Protein AF-A0A1R3L6C6-F1 (afdb_monomer_lite)

Sequence (164 aa):
MSMGQLSNFDRIDIERMMHDIKKLKKRLTVESIRITKKENVLDERDPRYDAMLSKMVGKITTKPGGKLEMGEAYVVEKYNRPLPKLRSSKAEISGDDQKSGPPGTLTAVQLQQIILLHQGKSEQHQGPMTIPDIAKEFRIDAAHVESIVRFVSMPPENNTKNNK

Radius of gyration: 35.69 Å; chains: 1; bounding box: 65×87×82 Å

Secondary structure (DSSP, 8-state):
-------HHHHHHHHHHHHHHHHHHHHHHHHHHHHHHHTT------HHHHHHHHHHTT-----TT----S------SS--PPPPPP--------SGGGSPPSTT---HHHHHHHHHHHTT--SSSSSPPPHHHHHHHHT--HHHHHHHHHHHSS----------

Foldseek 3Di:
DDDDDDDPVVVVVVVVVVVVVVVVVVVVVVVVVVVVVVVPPDDDDDPVVVVVVVVVVPDPPDDPPDPPDDDPPPPDVDDPDPPDDDPPPPPPVVPCQPVDDDPPDDGPVLLVQLQCQQVLNDPVGHDHDDLVVSCVVVVHDSVVSVVSNVPVPDDPPPPPPPDD

Organism: Asparagus officinalis (NCBI:txid4686)

pLDDT: mean 72.11, std 14.49, range [42.12, 93.56]

Structure (mmCIF, N/CA/C/O backbone):
data_AF-A0A1R3L6C6-F1
#
_entry.id   AF-A0A1R3L6C6-F1
#
loop_
_atom_site.group_PDB
_atom_site.id
_atom_site.type_symbol
_atom_site.label_atom_id
_atom_site.label_alt_id
_atom_site.label_comp_id
_atom_site.label_asym_id
_atom_site.label_entity_id
_atom_site.label_seq_id
_atom_site.pdbx_PDB_ins_code
_atom_site.Cartn_x
_atom_site.Cartn_y
_atom_site.Cartn_z
_atom_site.occupancy
_atom_site.B_iso_or_equiv
_atom_site.auth_seq_id
_atom_site.auth_comp_id
_atom_site.auth_asym_id
_atom_site.auth_atom_id
_atom_site.pdbx_PDB_model_num
ATOM 1 N N . MET A 1 1 ? 22.222 49.285 14.474 1.00 48.22 1 MET A N 1
ATOM 2 C CA . MET A 1 1 ? 22.683 48.840 13.141 1.00 48.22 1 MET A CA 1
ATOM 3 C C . MET A 1 1 ? 24.006 49.525 12.835 1.00 48.22 1 MET A C 1
ATOM 5 O O . MET A 1 1 ? 23.999 50.735 12.692 1.00 48.22 1 MET A O 1
ATOM 9 N N . SER A 1 2 ? 25.118 48.794 12.792 1.00 42.53 2 SER A N 1
ATOM 10 C CA . SER A 1 2 ? 26.106 48.851 11.700 1.00 42.53 2 SER A CA 1
ATOM 11 C C . SER A 1 2 ? 27.321 47.999 12.070 1.00 42.53 2 SER A C 1
ATOM 13 O O . SER A 1 2 ? 27.807 48.037 13.196 1.00 42.53 2 SER A O 1
ATOM 15 N N . MET A 1 3 ? 27.719 47.195 11.093 1.00 48.03 3 MET A N 1
ATOM 16 C CA . MET A 1 3 ? 28.748 46.163 11.069 1.00 48.03 3 MET A CA 1
ATOM 17 C C . MET A 1 3 ? 30.067 46.554 11.748 1.00 48.03 3 MET A C 1
ATOM 19 O O . MET A 1 3 ? 30.710 47.530 11.361 1.00 48.03 3 MET A O 1
ATOM 23 N N . GLY A 1 4 ? 30.515 45.711 12.682 1.00 54.00 4 GLY A N 1
ATOM 24 C CA . GLY A 1 4 ? 31.902 45.690 13.134 1.00 54.00 4 GLY A CA 1
ATOM 25 C C . GLY A 1 4 ? 32.816 45.302 11.974 1.00 54.00 4 GLY A C 1
ATOM 26 O O . GLY A 1 4 ? 32.660 44.240 11.368 1.00 54.00 4 GLY A O 1
ATOM 27 N N . GLN A 1 5 ? 33.747 46.188 11.633 1.00 60.66 5 GLN A N 1
ATOM 28 C CA . GLN A 1 5 ? 34.804 45.894 10.678 1.00 60.66 5 GLN A CA 1
ATOM 29 C C . GLN A 1 5 ? 35.744 44.865 11.312 1.00 60.66 5 GLN A C 1
ATOM 31 O O . GLN A 1 5 ? 36.465 45.179 12.255 1.00 60.66 5 GLN A O 1
ATOM 36 N N . LEU A 1 6 ? 35.703 43.625 10.819 1.00 61.28 6 LEU A N 1
ATOM 37 C CA . LEU A 1 6 ? 36.717 42.626 11.147 1.00 61.28 6 LEU A CA 1
ATOM 38 C C . LEU A 1 6 ? 38.088 43.164 10.737 1.00 61.28 6 LEU A C 1
ATOM 40 O O . LEU A 1 6 ? 38.234 43.728 9.646 1.00 61.28 6 LEU A O 1
ATOM 44 N N . SER A 1 7 ? 39.061 43.007 11.630 1.00 64.38 7 SER A N 1
ATOM 45 C CA . SER A 1 7 ? 40.410 43.514 11.437 1.00 64.38 7 SER A CA 1
ATOM 46 C C . SER A 1 7 ? 41.033 42.889 10.181 1.00 64.38 7 SER A C 1
ATOM 48 O O . SER A 1 7 ? 40.760 41.740 9.830 1.00 64.38 7 SER A O 1
ATOM 50 N N . ASN A 1 8 ? 41.872 43.644 9.466 1.00 62.50 8 ASN A N 1
ATOM 51 C CA . ASN A 1 8 ? 42.522 43.151 8.244 1.00 62.50 8 ASN A CA 1
ATOM 52 C C . ASN A 1 8 ? 43.407 41.914 8.491 1.00 62.50 8 ASN A C 1
ATOM 54 O O . ASN A 1 8 ? 43.678 41.170 7.552 1.00 62.50 8 ASN A O 1
ATOM 58 N N . PHE A 1 9 ? 43.826 41.685 9.738 1.00 59.25 9 PHE A N 1
ATOM 59 C CA . PHE A 1 9 ? 44.619 40.525 10.135 1.00 59.25 9 PHE A CA 1
ATOM 60 C C . PHE A 1 9 ? 43.787 39.230 10.082 1.00 59.25 9 PHE A C 1
ATOM 62 O O . PHE A 1 9 ? 44.212 38.254 9.470 1.00 59.25 9 PHE A O 1
ATOM 69 N N . ASP A 1 10 ? 42.540 39.268 10.570 1.00 67.25 10 ASP A N 1
ATOM 70 C CA . ASP A 1 10 ? 41.639 38.103 10.599 1.00 67.25 10 ASP A CA 1
ATOM 71 C C . ASP A 1 10 ? 41.258 37.609 9.192 1.00 67.25 10 ASP A C 1
ATOM 73 O O . ASP A 1 10 ? 41.051 36.416 8.963 1.00 67.25 10 ASP A O 1
ATOM 77 N N . ARG A 1 11 ? 41.179 38.519 8.210 1.00 68.75 11 ARG A N 1
ATOM 78 C CA . ARG A 1 11 ? 40.858 38.163 6.816 1.00 68.75 11 ARG A CA 1
ATOM 79 C C . ARG A 1 11 ? 41.968 37.352 6.149 1.00 68.75 11 ARG A C 1
ATOM 81 O O . ARG A 1 11 ? 41.667 36.416 5.412 1.00 68.75 11 ARG A O 1
ATOM 88 N N . ILE A 1 12 ? 43.229 37.691 6.418 1.00 70.50 12 ILE A N 1
ATOM 89 C CA . ILE A 1 12 ? 44.394 37.024 5.818 1.00 70.50 12 ILE A CA 1
ATOM 90 C C . ILE A 1 12 ? 44.489 35.576 6.313 1.00 70.50 12 ILE A C 1
ATOM 92 O O . ILE A 1 12 ? 44.735 34.663 5.520 1.00 70.50 12 ILE A O 1
ATOM 96 N N . ASP A 1 13 ? 44.226 35.347 7.599 1.00 79.38 13 ASP A N 1
ATOM 97 C CA . ASP A 1 13 ? 44.254 34.006 8.183 1.00 79.38 13 ASP A CA 1
ATOM 98 C C . ASP A 1 13 ? 43.125 33.116 7.642 1.00 79.38 13 ASP A C 1
ATOM 100 O O . ASP A 1 13 ? 43.349 31.939 7.343 1.00 79.38 13 ASP A O 1
ATOM 104 N N . ILE A 1 14 ? 41.933 33.679 7.412 1.00 79.88 14 ILE A N 1
ATOM 105 C CA . ILE A 1 14 ? 40.809 32.959 6.793 1.00 79.88 14 ILE A CA 1
ATOM 106 C C . ILE A 1 14 ? 41.126 32.580 5.342 1.00 79.88 14 ILE A C 1
ATOM 108 O O . ILE A 1 14 ? 40.888 31.438 4.941 1.00 79.88 14 ILE A O 1
ATOM 112 N N . GLU A 1 15 ? 41.694 33.490 4.548 1.00 82.94 15 GLU A N 1
ATOM 113 C CA . GLU A 1 15 ? 42.065 33.193 3.159 1.00 82.94 15 GLU A CA 1
ATOM 114 C C . GLU A 1 15 ? 43.136 32.101 3.072 1.00 82.94 15 GLU A C 1
ATOM 116 O O . GLU A 1 15 ? 43.041 31.192 2.237 1.00 82.94 15 GLU A O 1
ATOM 121 N N . ARG A 1 16 ? 44.118 32.133 3.978 1.00 85.19 16 ARG A N 1
ATOM 122 C CA . ARG A 1 16 ? 45.161 31.108 4.075 1.00 85.19 16 ARG A CA 1
ATOM 123 C C . ARG A 1 16 ? 44.570 29.739 4.413 1.00 85.19 16 ARG A C 1
ATOM 125 O O . ARG A 1 16 ? 44.882 28.750 3.750 1.00 85.19 16 ARG A O 1
ATOM 132 N N . MET A 1 17 ? 43.639 29.696 5.362 1.00 84.44 17 MET A N 1
ATOM 133 C CA . MET A 1 17 ? 42.939 28.474 5.764 1.00 84.44 17 MET A CA 1
ATOM 134 C C . MET A 1 17 ? 42.050 27.921 4.637 1.00 84.44 17 MET A C 1
ATOM 136 O O . MET A 1 17 ? 42.047 26.718 4.363 1.00 84.44 17 MET A O 1
ATOM 140 N N . MET A 1 18 ? 41.344 28.794 3.911 1.00 85.88 18 MET A N 1
ATOM 141 C CA . MET A 1 18 ? 40.542 28.406 2.747 1.00 85.88 18 MET A CA 1
ATOM 142 C C . MET A 1 18 ? 41.397 27.831 1.614 1.00 85.88 18 MET A C 1
ATOM 144 O O . MET A 1 18 ? 40.990 26.865 0.957 1.00 85.88 18 MET A O 1
ATOM 148 N N . HIS A 1 19 ? 42.586 28.390 1.383 1.00 90.94 19 HIS A N 1
ATOM 149 C CA . HIS A 1 19 ? 43.525 27.870 0.394 1.00 90.94 19 HIS A CA 1
ATOM 150 C C . HIS A 1 19 ? 43.978 26.440 0.740 1.00 90.94 19 HIS A C 1
ATOM 152 O O . HIS A 1 19 ? 44.001 25.565 -0.135 1.00 90.94 19 HIS A O 1
ATOM 158 N N . ASP A 1 20 ? 44.255 26.164 2.013 1.00 90.81 20 ASP A N 1
ATOM 159 C CA . ASP A 1 20 ? 44.670 24.837 2.474 1.00 90.81 20 ASP A CA 1
ATOM 160 C C . ASP A 1 20 ? 43.545 23.799 2.372 1.00 90.81 20 ASP A C 1
ATOM 162 O O . ASP A 1 20 ? 43.771 22.688 1.877 1.00 90.81 20 ASP A O 1
ATOM 166 N N . ILE A 1 21 ? 42.305 24.179 2.697 1.00 87.50 21 ILE A N 1
ATOM 167 C CA . ILE A 1 21 ? 41.115 23.334 2.490 1.00 87.50 21 ILE A CA 1
ATOM 168 C C . ILE A 1 21 ? 40.947 22.992 1.004 1.00 87.50 21 ILE A C 1
ATOM 170 O O . ILE A 1 21 ? 40.708 21.835 0.638 1.00 87.50 21 ILE A O 1
ATOM 174 N N . LYS A 1 22 ? 41.125 23.973 0.112 1.00 89.31 22 LYS A N 1
ATOM 175 C CA . LYS A 1 22 ? 41.026 23.764 -1.340 1.00 89.31 22 LYS A CA 1
ATOM 176 C C . LYS A 1 22 ? 42.116 22.816 -1.851 1.00 89.31 22 LYS A C 1
ATOM 178 O O . LYS A 1 22 ? 41.847 21.964 -2.703 1.00 89.31 22 LYS A O 1
ATOM 183 N N . LYS A 1 23 ? 43.332 22.914 -1.305 1.00 89.06 23 LYS A N 1
ATOM 184 C CA . LYS A 1 23 ? 44.466 22.036 -1.626 1.00 89.06 23 LYS A CA 1
ATOM 185 C C . LYS A 1 23 ? 44.233 20.597 -1.157 1.00 89.06 23 LYS A C 1
ATOM 187 O O . LYS A 1 23 ? 44.495 19.666 -1.922 1.00 89.06 23 LYS A O 1
ATOM 192 N N . LEU A 1 24 ? 43.698 20.412 0.050 1.00 85.25 24 LEU A N 1
ATOM 193 C CA . LEU A 1 24 ? 43.332 19.101 0.599 1.00 85.25 24 LEU A CA 1
ATOM 194 C C . LEU A 1 24 ? 42.231 18.432 -0.229 1.00 85.25 24 LEU A C 1
ATOM 196 O O . LEU A 1 24 ? 42.390 17.284 -0.644 1.00 85.25 24 LEU A O 1
ATOM 200 N N . LYS A 1 25 ? 41.175 19.173 -0.583 1.00 85.00 25 LYS A N 1
ATOM 201 C CA . LYS A 1 25 ? 40.085 18.663 -1.429 1.00 85.00 25 LYS A CA 1
ATOM 202 C C . LYS A 1 25 ? 40.590 18.202 -2.799 1.00 85.00 25 LYS A C 1
ATOM 204 O O . LYS A 1 25 ? 40.193 17.142 -3.275 1.00 85.00 25 LYS A O 1
ATOM 209 N N . LYS A 1 26 ? 41.523 18.948 -3.406 1.00 84.25 26 LYS A N 1
ATOM 210 C CA . LYS A 1 26 ? 42.138 18.575 -4.691 1.00 84.25 26 LYS A CA 1
ATOM 211 C C . LYS A 1 26 ? 42.945 17.276 -4.592 1.00 84.25 26 LYS A C 1
ATOM 213 O O . LYS A 1 26 ? 42.847 16.438 -5.484 1.00 84.25 26 LYS A O 1
ATOM 218 N N . ARG A 1 27 ? 43.704 17.071 -3.510 1.00 75.44 27 ARG A N 1
ATOM 219 C CA . ARG A 1 27 ? 44.441 15.812 -3.282 1.00 75.44 27 ARG A CA 1
ATOM 220 C C . ARG A 1 27 ? 43.494 14.619 -3.142 1.00 75.44 27 ARG A C 1
ATOM 222 O O . ARG A 1 2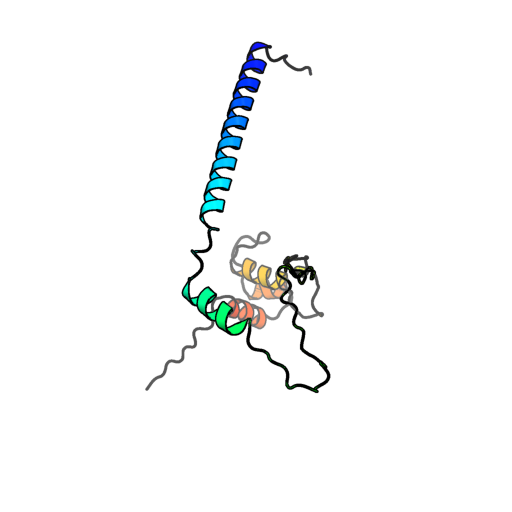7 ? 43.688 13.631 -3.845 1.00 75.44 27 ARG A O 1
ATOM 229 N N . LEU A 1 28 ? 42.422 14.771 -2.363 1.00 77.50 28 LEU A N 1
ATOM 230 C CA . LEU A 1 28 ? 41.412 13.727 -2.162 1.00 77.50 28 LEU A CA 1
ATOM 231 C C . LEU A 1 28 ? 40.745 13.297 -3.482 1.00 77.50 28 LEU A C 1
ATOM 233 O O . LEU A 1 28 ? 40.551 12.108 -3.731 1.00 77.50 28 LEU A O 1
ATOM 237 N N . THR A 1 29 ? 40.442 14.259 -4.365 1.00 69.12 29 THR A N 1
ATOM 238 C CA . THR A 1 29 ? 39.859 13.972 -5.690 1.00 69.12 29 THR A CA 1
ATOM 239 C C . THR A 1 29 ? 40.826 13.249 -6.628 1.00 69.12 29 THR A C 1
ATOM 241 O O . THR A 1 29 ? 40.417 12.393 -7.403 1.00 69.12 29 THR A O 1
ATOM 244 N N . VAL A 1 30 ? 42.125 13.554 -6.564 1.00 69.44 30 VAL A N 1
ATOM 245 C CA . VAL A 1 30 ? 43.122 12.908 -7.432 1.00 69.44 30 VAL A CA 1
ATOM 246 C C . VAL A 1 30 ? 43.376 11.464 -6.996 1.00 69.44 30 VAL A C 1
ATOM 248 O O . VAL A 1 30 ? 43.553 10.598 -7.851 1.00 69.44 30 VAL A O 1
ATOM 251 N N . GLU A 1 31 ? 43.362 11.178 -5.695 1.00 67.44 31 GLU A N 1
ATOM 252 C CA . GLU A 1 31 ? 43.495 9.808 -5.185 1.00 67.44 31 GLU A CA 1
ATOM 253 C C . GLU A 1 31 ? 42.290 8.936 -5.545 1.00 67.44 31 GLU A C 1
ATOM 255 O O . GLU A 1 31 ? 42.472 7.827 -6.042 1.00 67.44 31 GLU A O 1
ATOM 260 N N . SER A 1 32 ? 41.068 9.458 -5.428 1.00 61.41 32 SER A N 1
ATOM 261 C CA . SER A 1 32 ? 39.853 8.737 -5.841 1.00 61.41 32 SER A CA 1
ATOM 262 C C . SER A 1 32 ? 39.801 8.464 -7.357 1.00 61.41 32 SER A C 1
ATOM 264 O O . SER A 1 32 ? 39.388 7.382 -7.780 1.00 61.41 32 SER A O 1
ATOM 266 N N . ILE A 1 33 ? 40.326 9.371 -8.191 1.00 60.28 33 ILE A N 1
ATOM 267 C CA . ILE A 1 33 ? 40.491 9.140 -9.642 1.00 60.28 33 ILE A CA 1
ATOM 268 C C . ILE A 1 33 ? 41.573 8.080 -9.942 1.00 60.28 33 ILE A C 1
ATOM 270 O O . ILE A 1 33 ? 41.490 7.357 -10.934 1.00 60.28 33 ILE A O 1
ATOM 274 N N . ARG A 1 34 ? 42.613 7.965 -9.107 1.00 57.25 34 ARG A N 1
ATOM 275 C CA . ARG A 1 34 ? 43.663 6.941 -9.275 1.00 57.25 34 ARG A CA 1
ATOM 276 C C . ARG A 1 34 ? 43.186 5.547 -8.873 1.00 57.25 34 ARG A C 1
ATOM 278 O O . ARG A 1 34 ? 43.562 4.586 -9.536 1.00 57.25 34 ARG A O 1
ATOM 285 N N . ILE A 1 35 ? 42.364 5.444 -7.828 1.00 58.12 35 ILE A N 1
ATOM 286 C CA . ILE A 1 35 ? 41.792 4.174 -7.356 1.00 58.12 35 ILE A CA 1
ATOM 287 C C . ILE A 1 35 ? 40.844 3.593 -8.417 1.00 58.12 35 ILE A C 1
ATOM 289 O O . ILE A 1 35 ? 41.009 2.447 -8.820 1.00 58.12 35 ILE A O 1
ATOM 293 N N . THR A 1 36 ? 39.961 4.419 -8.983 1.00 54.41 36 THR A N 1
ATOM 294 C CA . THR A 1 36 ? 39.015 4.006 -10.042 1.00 54.41 36 THR A CA 1
ATOM 295 C C . THR A 1 36 ? 39.684 3.585 -11.356 1.00 54.41 36 THR A C 1
ATOM 297 O O . THR A 1 36 ? 39.138 2.773 -12.098 1.00 54.41 36 THR A O 1
ATOM 300 N N . LYS A 1 37 ? 40.891 4.080 -11.660 1.00 53.38 37 LYS A N 1
ATOM 301 C CA . LYS A 1 37 ? 41.653 3.635 -12.841 1.00 53.38 37 LYS A CA 1
ATOM 302 C C . LYS A 1 37 ? 42.300 2.257 -12.687 1.00 53.38 37 LYS A C 1
ATOM 304 O O . LYS A 1 37 ? 42.558 1.626 -13.706 1.00 53.38 37 LYS A O 1
ATOM 309 N N . LYS A 1 38 ? 42.574 1.791 -11.464 1.00 53.75 38 LYS A N 1
ATOM 310 C CA . LYS A 1 38 ? 43.166 0.459 -11.239 1.00 53.75 38 LYS A CA 1
ATOM 311 C C . LYS A 1 38 ? 42.158 -0.682 -11.400 1.00 53.75 38 LYS A C 1
ATOM 313 O O . LYS A 1 38 ? 42.577 -1.777 -11.740 1.00 53.75 38 LYS A O 1
ATOM 318 N N . GLU A 1 39 ? 40.864 -0.423 -11.220 1.00 54.12 39 GLU A N 1
ATOM 319 C CA . GLU A 1 39 ? 39.804 -1.436 -11.373 1.00 54.12 39 GLU A CA 1
ATOM 320 C C . GLU A 1 39 ? 39.401 -1.714 -12.832 1.00 54.12 39 GLU A C 1
ATOM 322 O O . GLU A 1 39 ? 38.696 -2.681 -13.090 1.00 54.12 39 GLU A O 1
ATOM 327 N N . ASN A 1 40 ? 39.843 -0.895 -13.794 1.00 53.19 40 ASN A N 1
ATOM 328 C CA . ASN A 1 40 ? 39.398 -0.967 -15.195 1.00 53.19 40 ASN A CA 1
ATOM 329 C C . ASN A 1 40 ? 40.466 -1.491 -16.173 1.00 53.19 40 ASN A C 1
ATOM 331 O O . ASN A 1 40 ? 40.350 -1.302 -17.386 1.00 53.19 40 ASN A O 1
ATOM 335 N N . VAL A 1 41 ? 41.523 -2.127 -15.666 1.00 56.25 41 VAL A N 1
ATOM 336 C CA . VAL A 1 41 ? 42.492 -2.833 -16.511 1.00 56.25 41 VAL A CA 1
ATOM 337 C C . VAL A 1 41 ? 41.942 -4.235 -16.746 1.00 56.25 41 VAL A C 1
ATOM 339 O O . VAL A 1 41 ? 42.118 -5.120 -15.920 1.00 56.25 41 VAL A O 1
ATOM 342 N N . LEU A 1 42 ? 41.211 -4.400 -17.849 1.00 55.62 42 LEU A N 1
ATOM 343 C CA . LEU A 1 42 ? 40.838 -5.716 -18.360 1.00 55.62 42 LEU A CA 1
ATOM 344 C C . LEU A 1 42 ? 42.122 -6.501 -18.661 1.00 55.62 42 LEU A C 1
ATOM 346 O O . LEU A 1 42 ? 43.044 -5.951 -19.267 1.00 55.62 42 LEU A O 1
ATOM 350 N N . ASP A 1 43 ? 42.158 -7.749 -18.201 1.00 60.88 43 ASP A N 1
ATOM 351 C CA . ASP A 1 43 ? 43.294 -8.668 -18.274 1.00 60.88 43 ASP A CA 1
ATOM 352 C C . ASP A 1 43 ? 43.942 -8.772 -19.671 1.00 60.88 43 ASP A C 1
ATOM 354 O O . ASP A 1 43 ? 43.317 -8.520 -20.708 1.00 60.88 43 ASP A O 1
ATOM 358 N N . GLU A 1 44 ? 45.221 -9.171 -19.683 1.00 67.44 44 GLU A N 1
ATOM 359 C CA . GLU A 1 44 ? 46.007 -9.498 -20.880 1.00 67.44 44 GLU A CA 1
ATOM 360 C C . GLU A 1 44 ? 45.217 -10.389 -21.855 1.00 67.44 44 GLU A C 1
ATOM 362 O O . GLU A 1 44 ? 44.700 -11.445 -21.488 1.00 67.44 44 GLU A O 1
ATOM 367 N N . ARG A 1 45 ? 45.133 -9.971 -23.127 1.00 68.62 45 ARG A N 1
ATOM 368 C CA . ARG A 1 45 ? 44.490 -10.756 -24.193 1.00 68.62 45 ARG A CA 1
ATOM 369 C C . ARG A 1 45 ? 45.152 -12.129 -24.320 1.00 68.62 45 ARG A C 1
ATOM 371 O O . ARG A 1 45 ? 46.360 -12.207 -24.525 1.00 68.62 45 ARG A O 1
ATOM 378 N N . ASP A 1 46 ? 44.347 -13.193 -24.264 1.00 79.44 46 ASP A N 1
ATOM 379 C CA . ASP A 1 46 ? 44.821 -14.572 -24.422 1.00 79.44 46 ASP A CA 1
ATOM 380 C C . ASP A 1 46 ? 45.426 -14.785 -25.828 1.00 79.44 46 ASP A C 1
ATOM 382 O O . ASP A 1 46 ? 44.700 -14.725 -26.830 1.00 79.44 46 ASP A O 1
ATOM 386 N N . PRO A 1 47 ? 46.729 -15.110 -25.935 1.00 80.88 47 PRO A N 1
ATOM 387 C CA . PRO A 1 47 ? 47.390 -15.364 -27.215 1.00 80.88 47 PRO A CA 1
ATOM 388 C C . PRO A 1 47 ? 46.744 -16.500 -28.024 1.00 80.88 47 PRO A C 1
ATOM 390 O O . PRO A 1 47 ? 46.849 -16.537 -29.254 1.00 80.88 47 PRO A O 1
ATOM 393 N N . ARG A 1 48 ? 46.061 -17.445 -27.362 1.00 79.56 48 ARG A N 1
ATOM 394 C CA . ARG A 1 48 ? 45.358 -18.555 -28.025 1.00 79.56 48 ARG A CA 1
ATOM 395 C C . ARG A 1 48 ? 44.125 -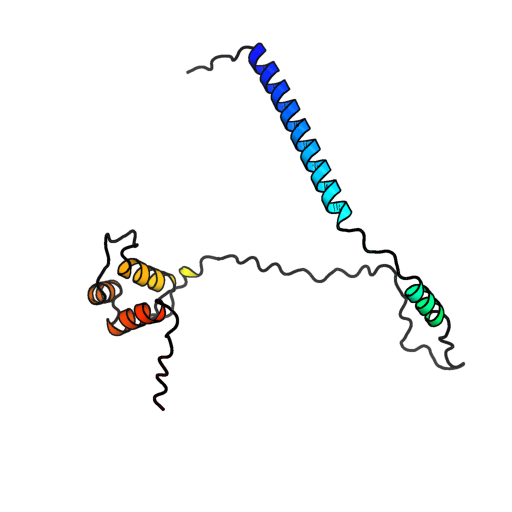18.081 -28.787 1.00 79.56 48 ARG A C 1
ATOM 397 O O . ARG A 1 48 ? 43.805 -18.656 -29.828 1.00 79.56 48 ARG A O 1
ATOM 404 N N . TYR A 1 49 ? 43.455 -17.041 -28.298 1.00 75.31 49 TYR A N 1
ATOM 405 C CA . TYR A 1 49 ? 42.282 -16.459 -28.944 1.00 75.31 49 TYR A CA 1
ATOM 406 C C . TYR A 1 49 ? 42.667 -15.732 -30.240 1.00 75.31 49 TYR A C 1
ATOM 408 O O . TYR A 1 49 ? 42.053 -15.958 -31.284 1.00 75.31 49 TYR A O 1
ATOM 416 N N . ASP A 1 50 ? 43.769 -14.980 -30.223 1.00 77.62 50 ASP A N 1
ATOM 417 C CA . ASP A 1 50 ? 44.299 -14.309 -31.418 1.00 77.62 50 ASP A CA 1
ATOM 418 C C . ASP A 1 50 ? 44.813 -15.319 -32.466 1.00 77.62 50 ASP A C 1
ATOM 420 O O . ASP A 1 50 ? 44.570 -15.180 -33.672 1.00 77.62 50 ASP A O 1
ATOM 424 N N . ALA A 1 51 ? 45.441 -16.412 -32.019 1.00 80.25 51 ALA A N 1
ATOM 425 C CA . ALA A 1 51 ? 45.848 -17.511 -32.896 1.00 80.25 51 ALA A CA 1
ATOM 426 C C . ALA A 1 51 ? 44.651 -18.243 -33.540 1.00 80.25 51 ALA A C 1
ATOM 428 O O . ALA A 1 51 ? 44.758 -18.738 -34.662 1.00 80.25 51 ALA A O 1
ATOM 429 N N . MET A 1 52 ? 43.505 -18.313 -32.862 1.00 78.38 52 MET A N 1
ATOM 430 C CA . MET A 1 52 ? 42.268 -18.869 -33.417 1.00 78.38 52 MET A CA 1
ATOM 431 C C . MET A 1 52 ? 41.641 -17.924 -34.449 1.00 78.38 52 MET A C 1
ATOM 433 O O . MET A 1 52 ? 41.274 -18.364 -35.539 1.00 78.38 52 MET A O 1
ATOM 437 N N . LEU A 1 53 ? 41.578 -16.626 -34.140 1.00 74.50 53 LEU A N 1
ATOM 438 C CA . LEU A 1 53 ? 41.049 -15.597 -35.036 1.00 74.50 53 LEU A CA 1
ATOM 439 C C . LEU A 1 53 ? 41.834 -15.520 -36.345 1.00 74.50 53 LEU A C 1
ATOM 441 O O . LEU A 1 53 ? 41.235 -15.540 -37.418 1.00 74.50 53 LEU A O 1
ATOM 445 N N . SER A 1 54 ? 43.168 -15.529 -36.288 1.00 73.56 54 SER A N 1
ATOM 446 C CA . SER A 1 54 ? 44.005 -15.516 -37.499 1.00 73.56 54 SER A CA 1
ATOM 447 C C . SER A 1 54 ? 43.711 -16.679 -38.459 1.00 73.56 54 SER A C 1
ATOM 449 O O . SER A 1 54 ? 43.791 -16.508 -39.674 1.00 73.56 54 SER A O 1
ATOM 451 N N . LYS A 1 55 ? 43.288 -17.844 -37.943 1.00 71.81 55 LYS A N 1
ATOM 452 C CA . LYS A 1 55 ? 42.877 -18.998 -38.762 1.00 71.81 55 LYS A CA 1
ATOM 453 C C . LYS A 1 55 ? 41.488 -18.831 -39.387 1.00 71.81 55 LYS A C 1
ATOM 455 O O . LYS A 1 55 ? 41.223 -19.438 -40.422 1.00 71.81 55 LYS A O 1
ATOM 460 N N . MET A 1 56 ? 40.613 -18.027 -38.784 1.00 62.56 56 MET A N 1
ATOM 461 C CA . MET A 1 56 ? 39.254 -17.765 -39.274 1.00 62.56 56 MET A CA 1
ATOM 462 C C . MET A 1 56 ? 39.193 -16.612 -40.293 1.00 62.56 56 MET A C 1
ATOM 464 O O . MET A 1 56 ? 38.331 -16.624 -41.166 1.00 62.56 56 MET A O 1
ATOM 468 N N . VAL A 1 57 ? 40.129 -15.657 -40.244 1.00 60.94 57 VAL A N 1
ATOM 469 C CA . VAL A 1 57 ? 40.086 -14.404 -41.033 1.00 60.94 57 VAL A CA 1
ATOM 470 C C . VAL A 1 57 ? 40.473 -14.569 -42.521 1.00 60.94 57 VAL A C 1
ATOM 472 O O . VAL A 1 57 ? 40.337 -13.630 -43.296 1.00 60.94 57 VAL A O 1
ATOM 475 N N . GLY A 1 58 ? 40.894 -15.754 -42.981 1.00 58.16 58 GLY A N 1
ATOM 476 C CA . GLY A 1 58 ? 41.464 -15.920 -44.333 1.00 58.16 58 GLY A CA 1
ATOM 477 C C . GLY A 1 58 ? 40.861 -16.997 -45.240 1.00 58.16 58 GLY A C 1
ATOM 478 O O . GLY A 1 58 ? 41.396 -17.220 -46.323 1.00 58.16 58 GLY A O 1
ATOM 479 N N . LYS A 1 59 ? 39.798 -17.711 -44.840 1.00 56.84 59 LYS A N 1
ATOM 480 C CA . LYS A 1 59 ? 39.330 -18.902 -45.581 1.00 56.84 59 LYS A CA 1
ATOM 481 C C . LYS A 1 59 ? 37.839 -18.882 -45.923 1.00 56.84 59 LYS A C 1
ATOM 483 O O . LYS A 1 59 ? 37.137 -19.863 -45.715 1.00 56.84 59 LYS A O 1
ATOM 488 N N . ILE A 1 60 ? 37.365 -17.779 -46.497 1.00 57.12 60 ILE A N 1
ATOM 489 C CA . ILE A 1 60 ? 36.099 -17.757 -47.242 1.00 57.12 60 ILE A CA 1
ATOM 490 C C . ILE A 1 60 ? 36.455 -17.590 -48.718 1.00 57.12 60 ILE A C 1
ATOM 492 O O . ILE A 1 60 ? 36.404 -16.500 -49.276 1.00 57.12 60 ILE A O 1
ATOM 496 N N . THR A 1 61 ? 36.870 -18.681 -49.362 1.00 49.81 61 THR A N 1
ATOM 497 C CA . THR A 1 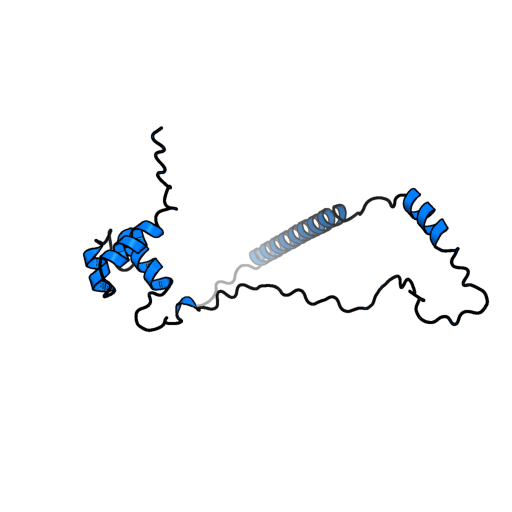61 ? 36.875 -18.728 -50.825 1.00 49.81 61 THR A CA 1
ATOM 498 C C . THR A 1 61 ? 35.441 -19.002 -51.247 1.00 49.81 61 THR A C 1
ATOM 500 O O . THR A 1 61 ? 34.959 -20.135 -51.146 1.00 49.81 61 THR A O 1
ATOM 503 N N . THR A 1 62 ? 34.733 -17.958 -51.660 1.00 56.19 62 THR A N 1
ATOM 504 C CA . THR A 1 62 ? 33.468 -18.111 -52.373 1.00 56.19 62 THR A CA 1
ATOM 505 C C . THR A 1 62 ? 33.674 -19.057 -53.560 1.00 56.19 62 THR A C 1
ATOM 507 O O . THR A 1 62 ? 34.730 -19.078 -54.197 1.00 56.19 62 THR A O 1
ATOM 510 N N . LYS A 1 63 ? 32.683 -19.910 -53.835 1.00 57.75 63 LYS A N 1
ATOM 511 C CA . LYS A 1 63 ? 32.683 -20.743 -55.046 1.00 57.75 63 LYS A CA 1
ATOM 512 C C . LYS A 1 63 ? 32.795 -19.807 -56.266 1.00 57.75 63 LYS A C 1
ATOM 514 O O . LYS A 1 63 ? 32.090 -18.794 -56.288 1.00 57.75 63 LYS A O 1
ATOM 519 N N . PRO A 1 64 ? 33.632 -20.115 -57.273 1.00 54.38 64 PRO A N 1
ATOM 520 C CA . PRO A 1 64 ? 33.804 -19.250 -58.433 1.00 54.38 64 PRO A CA 1
ATOM 521 C C . PRO A 1 64 ? 32.501 -19.256 -59.241 1.00 54.38 64 PRO A C 1
ATOM 523 O O . PRO A 1 64 ? 32.185 -20.244 -59.896 1.00 54.38 64 PRO A O 1
ATOM 526 N N . GLY A 1 65 ? 31.708 -18.186 -59.143 1.00 61.00 65 GLY A N 1
ATOM 527 C CA . GLY A 1 65 ? 30.504 -17.993 -59.963 1.00 61.00 65 GLY A CA 1
ATOM 528 C C . GLY A 1 65 ? 29.181 -17.762 -59.224 1.00 61.00 65 GLY A C 1
ATOM 529 O O . GLY A 1 65 ? 28.159 -17.608 -59.885 1.00 61.00 65 GLY A O 1
ATOM 530 N N . GLY A 1 66 ? 29.154 -17.701 -57.891 1.00 54.47 66 GLY A N 1
ATOM 531 C CA . GLY A 1 66 ? 27.956 -17.271 -57.155 1.00 54.47 66 GLY A CA 1
ATOM 532 C C . GLY A 1 66 ? 27.930 -15.754 -56.973 1.00 54.47 66 GLY A C 1
ATOM 533 O O . GLY A 1 66 ? 28.912 -15.193 -56.487 1.00 54.47 66 GLY A O 1
ATOM 534 N N . LYS A 1 67 ? 26.827 -15.081 -57.333 1.00 60.81 67 LYS A N 1
ATOM 535 C CA . LYS A 1 67 ? 26.609 -13.678 -56.945 1.00 60.81 67 LYS A CA 1
ATOM 536 C C . LYS A 1 67 ? 26.729 -13.552 -55.422 1.00 60.81 67 LYS A C 1
ATOM 538 O O . LYS A 1 67 ? 26.108 -14.324 -54.695 1.00 60.81 67 LYS A O 1
ATOM 543 N N . LEU A 1 68 ? 27.521 -12.581 -54.967 1.00 56.25 68 LEU A N 1
ATOM 544 C CA . LEU A 1 68 ? 27.637 -12.170 -53.567 1.00 56.25 68 LEU A CA 1
ATOM 545 C C . LEU A 1 68 ? 26.342 -11.468 -53.137 1.00 56.25 68 LEU A C 1
ATOM 547 O O . LEU A 1 68 ? 26.269 -10.250 -53.031 1.00 56.25 68 LEU A O 1
ATOM 551 N N . GLU A 1 69 ? 25.288 -12.247 -52.946 1.00 62.78 69 GLU A N 1
ATOM 552 C CA . GLU A 1 69 ? 24.051 -11.787 -52.334 1.00 62.78 69 GLU A CA 1
ATOM 553 C C . GLU A 1 69 ? 24.121 -12.206 -50.864 1.00 62.78 69 GLU A C 1
ATOM 555 O O . GLU A 1 69 ? 24.118 -13.393 -50.553 1.00 62.78 69 GLU A O 1
ATOM 560 N N . MET A 1 70 ? 24.196 -11.222 -49.966 1.00 56.72 70 MET A N 1
ATOM 561 C CA . MET A 1 70 ? 24.067 -11.377 -48.510 1.00 56.72 70 MET A CA 1
ATOM 562 C C . MET A 1 70 ? 25.277 -12.012 -47.800 1.00 56.72 70 MET A C 1
ATOM 564 O O . MET A 1 70 ? 25.306 -13.211 -47.534 1.00 56.72 70 MET A O 1
ATOM 568 N N . GLY A 1 71 ? 26.255 -11.196 -47.385 1.00 53.62 71 GLY A N 1
ATOM 569 C CA . GLY A 1 71 ? 27.248 -11.702 -46.428 1.00 53.62 71 GLY A CA 1
ATOM 570 C C . GLY A 1 71 ? 28.503 -10.886 -46.146 1.00 53.62 71 GLY A C 1
ATOM 571 O O . GLY A 1 71 ? 29.320 -11.354 -45.358 1.00 53.62 71 GLY A O 1
ATOM 572 N N . GLU A 1 72 ? 28.693 -9.696 -46.719 1.00 57.03 72 GLU A N 1
ATOM 573 C CA . GLU A 1 72 ? 29.801 -8.820 -46.314 1.00 57.03 72 GLU A CA 1
ATOM 574 C C . GLU A 1 72 ? 29.500 -8.191 -44.945 1.00 57.03 72 GLU A C 1
ATOM 576 O O . GLU A 1 72 ? 29.119 -7.028 -44.816 1.00 57.03 72 GLU A O 1
ATOM 581 N N . ALA A 1 73 ? 29.643 -8.986 -43.886 1.00 56.81 73 ALA A N 1
ATOM 582 C CA . ALA A 1 73 ? 29.777 -8.469 -42.537 1.00 56.81 73 ALA A CA 1
ATOM 583 C C . ALA A 1 73 ? 31.147 -7.786 -42.442 1.00 56.81 73 ALA A C 1
ATOM 585 O O . ALA A 1 73 ? 32.131 -8.391 -42.019 1.00 56.81 73 ALA A O 1
ATOM 586 N N . TYR A 1 74 ? 31.227 -6.527 -42.877 1.00 55.44 74 TYR A N 1
ATOM 587 C CA . TYR A 1 74 ? 32.372 -5.684 -42.560 1.00 55.44 74 TYR A CA 1
ATOM 588 C C . TYR A 1 74 ? 32.525 -5.677 -41.034 1.00 55.44 74 TYR A C 1
ATOM 590 O O . TYR A 1 74 ? 31.631 -5.225 -40.312 1.00 55.44 74 TYR A O 1
ATOM 598 N N . VAL A 1 75 ? 33.645 -6.203 -40.531 1.00 57.16 75 VAL A N 1
ATOM 599 C CA . VAL A 1 75 ? 34.025 -6.071 -39.122 1.00 57.16 75 VAL A CA 1
ATOM 600 C C . VAL A 1 75 ? 34.412 -4.612 -38.919 1.00 57.16 75 VAL A C 1
ATOM 602 O O . VAL A 1 75 ? 35.565 -4.218 -39.055 1.00 57.16 75 VAL A O 1
ATOM 605 N N . VAL A 1 76 ? 33.411 -3.770 -38.677 1.00 60.94 76 VAL A N 1
ATOM 606 C CA . VAL A 1 76 ? 33.636 -2.375 -38.321 1.00 60.94 76 VAL A CA 1
ATOM 607 C C . VAL A 1 76 ? 34.114 -2.360 -36.871 1.00 60.94 76 VAL A C 1
ATOM 609 O O . VAL A 1 76 ? 33.353 -2.706 -35.971 1.00 60.94 76 VAL A O 1
ATOM 612 N N . GLU A 1 77 ? 35.368 -1.957 -36.635 1.00 63.91 77 GLU A N 1
ATOM 613 C CA . GLU A 1 77 ? 35.970 -1.894 -35.288 1.00 63.91 77 GLU A CA 1
ATOM 614 C C . GLU A 1 77 ? 35.152 -1.039 -34.304 1.00 63.91 77 GLU A C 1
ATOM 616 O O . GLU A 1 77 ? 35.197 -1.259 -33.094 1.00 63.91 77 GLU A O 1
ATOM 621 N N . LYS A 1 78 ? 34.392 -0.057 -34.811 1.00 65.25 78 LYS A N 1
ATOM 622 C CA . LYS A 1 78 ? 33.525 0.823 -34.019 1.00 65.25 78 LYS A CA 1
ATOM 623 C C . LYS A 1 78 ? 32.191 1.061 -34.720 1.00 65.25 78 LYS A C 1
ATOM 625 O O . LYS A 1 78 ? 32.098 1.816 -35.685 1.00 65.25 78 LYS A O 1
ATOM 630 N N . TYR A 1 79 ? 31.133 0.450 -34.201 1.00 69.12 79 TYR A N 1
ATOM 631 C CA . TYR A 1 79 ? 29.768 0.741 -34.625 1.00 69.12 79 TYR A CA 1
ATOM 632 C C . TYR A 1 79 ? 29.323 2.105 -34.076 1.00 69.12 79 TYR A C 1
ATOM 634 O O . TYR A 1 79 ? 29.035 2.227 -32.889 1.00 69.12 79 TYR A O 1
ATOM 642 N N . ASN A 1 80 ? 29.170 3.112 -34.942 1.00 73.44 80 ASN A N 1
ATOM 643 C CA . ASN A 1 80 ? 28.511 4.390 -34.612 1.00 73.44 80 ASN A CA 1
ATOM 644 C C . ASN A 1 80 ? 26.976 4.243 -34.555 1.00 73.44 80 ASN A C 1
ATOM 646 O O . ASN A 1 80 ? 26.233 5.060 -35.097 1.00 73.44 80 ASN A O 1
ATOM 650 N N . ARG A 1 81 ? 26.481 3.164 -33.940 1.00 81.00 81 ARG A N 1
ATOM 651 C CA . ARG A 1 81 ? 25.048 2.991 -33.690 1.00 81.00 81 ARG A CA 1
ATOM 652 C C . ARG A 1 81 ? 24.719 3.680 -32.367 1.00 81.00 81 ARG A C 1
ATOM 654 O O . ARG A 1 81 ? 25.402 3.409 -31.379 1.00 81.00 81 ARG A O 1
ATOM 661 N N . PRO A 1 82 ? 23.704 4.556 -32.311 1.00 81.56 82 PRO A N 1
ATOM 662 C CA . PRO A 1 82 ? 23.287 5.130 -31.042 1.00 81.56 82 PRO A CA 1
ATOM 663 C C . PRO A 1 82 ? 22.841 3.999 -30.110 1.00 81.56 82 PRO A C 1
ATOM 665 O O . PRO A 1 82 ? 22.029 3.155 -30.495 1.00 81.56 82 PRO A O 1
ATOM 668 N N . LEU A 1 83 ? 23.395 3.968 -28.895 1.00 81.81 83 LEU A N 1
ATOM 669 C CA . LEU A 1 83 ? 22.998 2.988 -27.888 1.00 81.81 83 LEU A CA 1
ATOM 670 C C . LEU A 1 83 ? 21.498 3.142 -27.580 1.00 81.81 83 LEU A C 1
ATOM 672 O O . LEU A 1 83 ? 21.000 4.274 -27.527 1.00 81.81 83 LEU A O 1
ATOM 676 N N . PRO A 1 84 ? 20.771 2.033 -27.346 1.00 84.06 84 PRO A N 1
ATOM 677 C CA . PRO A 1 84 ? 19.417 2.099 -26.817 1.00 84.06 84 PRO A CA 1
ATOM 678 C C . PRO A 1 84 ? 19.398 2.965 -25.556 1.00 84.06 84 PRO A C 1
ATOM 680 O O . PRO A 1 84 ? 20.225 2.791 -24.659 1.00 84.06 84 PRO A O 1
ATOM 683 N N . LYS A 1 85 ? 18.471 3.925 -25.490 1.00 84.62 85 LYS A N 1
ATOM 684 C CA . LYS A 1 85 ? 18.351 4.812 -24.327 1.00 84.62 85 LYS A CA 1
ATOM 685 C C . LYS A 1 85 ? 18.078 3.962 -23.085 1.00 84.62 85 LYS A C 1
ATOM 687 O O . LYS A 1 85 ? 17.070 3.255 -23.049 1.00 84.62 85 LYS A O 1
ATOM 692 N N . LEU A 1 86 ? 18.935 4.062 -22.064 1.00 77.50 86 LEU A N 1
ATOM 693 C CA . LEU A 1 86 ? 18.615 3.516 -20.748 1.00 77.50 86 LEU A CA 1
ATOM 694 C C . LEU A 1 86 ? 17.362 4.227 -20.236 1.00 77.50 86 LEU A C 1
ATOM 696 O O . LEU A 1 86 ? 17.368 5.436 -20.004 1.00 77.50 86 LEU A O 1
ATOM 700 N N . ARG A 1 87 ? 16.280 3.473 -20.056 1.00 78.69 87 ARG A N 1
ATOM 701 C CA . ARG A 1 87 ? 15.135 3.951 -19.289 1.00 78.69 87 ARG A CA 1
ATOM 702 C C . ARG A 1 87 ? 15.525 3.870 -17.820 1.00 78.69 87 ARG A C 1
ATOM 704 O O . ARG A 1 87 ? 15.557 2.784 -17.254 1.00 78.69 87 ARG A O 1
ATOM 711 N N . SER A 1 88 ? 15.846 5.005 -17.206 1.00 76.38 88 SER A N 1
ATOM 712 C CA . SER A 1 88 ? 15.880 5.078 -15.749 1.00 76.38 88 SER A CA 1
ATOM 713 C C . SER A 1 88 ? 14.439 5.014 -15.250 1.00 76.38 88 SER A C 1
ATOM 715 O O . SER A 1 88 ? 13.657 5.923 -15.538 1.00 76.38 88 SER A O 1
ATOM 717 N N . SER A 1 89 ? 14.078 3.973 -14.500 1.00 65.50 89 SER A N 1
ATOM 718 C CA . SER A 1 89 ? 12.888 4.012 -13.654 1.00 65.50 89 SER A CA 1
ATOM 719 C C . SER A 1 89 ? 13.177 4.984 -12.515 1.00 65.50 89 SER A C 1
ATOM 721 O O . SER A 1 89 ? 13.590 4.594 -11.424 1.00 65.50 89 SER A O 1
ATOM 723 N N . LYS A 1 90 ? 13.026 6.281 -12.774 1.00 63.06 90 LYS A N 1
ATOM 724 C CA . LYS A 1 90 ? 12.840 7.210 -11.675 1.00 63.06 90 LYS A CA 1
ATOM 725 C C . LYS A 1 90 ? 11.484 6.819 -11.108 1.00 63.06 90 LYS A C 1
ATOM 727 O O . LYS A 1 90 ? 10.469 7.023 -11.768 1.00 63.06 90 LYS A O 1
ATOM 732 N N . ALA A 1 91 ? 11.485 6.161 -9.953 1.00 61.12 91 ALA A N 1
ATOM 733 C CA . ALA A 1 91 ? 10.298 6.084 -9.127 1.00 61.12 91 ALA A CA 1
ATOM 734 C C . ALA A 1 91 ? 10.007 7.526 -8.707 1.00 61.12 91 ALA A C 1
ATOM 736 O O . ALA A 1 91 ? 10.406 7.980 -7.638 1.00 61.12 91 ALA A O 1
ATOM 737 N N . GLU A 1 92 ? 9.413 8.304 -9.608 1.00 53.59 92 GLU A N 1
ATOM 738 C CA . GLU A 1 92 ? 8.626 9.430 -9.171 1.00 53.59 92 GLU A CA 1
ATOM 739 C C . GLU A 1 92 ? 7.508 8.777 -8.377 1.00 53.59 92 GLU A C 1
ATOM 741 O O . GLU A 1 92 ? 6.576 8.201 -8.931 1.00 53.59 92 GLU A O 1
ATOM 746 N N . ILE A 1 93 ? 7.682 8.773 -7.057 1.00 55.75 93 ILE A N 1
ATOM 747 C CA . ILE A 1 93 ? 6.609 8.600 -6.088 1.00 55.75 93 ILE A CA 1
ATOM 748 C C . ILE A 1 93 ? 5.728 9.837 -6.298 1.00 55.75 93 ILE A C 1
ATOM 750 O O . ILE A 1 93 ? 5.787 10.815 -5.559 1.00 55.75 93 ILE A O 1
ATOM 754 N N . SER A 1 94 ? 5.040 9.885 -7.436 1.00 51.12 94 SER A N 1
ATOM 755 C CA . SER A 1 94 ? 4.251 11.019 -7.876 1.00 51.12 94 SER A CA 1
ATOM 756 C C . SER A 1 94 ? 2.898 10.905 -7.200 1.00 51.12 94 SER A C 1
ATOM 758 O O . SER A 1 94 ? 1.938 10.543 -7.858 1.00 51.12 94 SER A O 1
ATOM 760 N N . GLY A 1 95 ? 2.849 11.129 -5.885 1.00 55.88 95 GLY A N 1
ATOM 761 C CA . GLY A 1 95 ? 1.640 11.479 -5.131 1.00 55.88 95 GLY A CA 1
ATOM 762 C C . GLY A 1 95 ? 0.325 10.785 -5.516 1.00 55.88 95 GLY A C 1
ATOM 763 O O . GLY A 1 95 ? -0.720 11.424 -5.429 1.00 55.88 95 GLY A O 1
ATOM 764 N N . ASP A 1 96 ? 0.344 9.518 -5.948 1.00 54.03 96 ASP A N 1
ATOM 765 C CA . ASP A 1 96 ? -0.875 8.789 -6.343 1.00 54.03 96 ASP A CA 1
ATOM 766 C C . ASP A 1 96 ? -1.642 8.284 -5.107 1.00 54.03 96 ASP A C 1
ATOM 768 O O . ASP A 1 96 ? -2.752 7.773 -5.199 1.00 54.03 96 ASP A O 1
ATOM 772 N N . ASP A 1 97 ? -1.088 8.542 -3.920 1.00 55.16 97 ASP A N 1
ATOM 773 C CA . ASP A 1 97 ? -1.699 8.350 -2.604 1.00 55.16 97 ASP A CA 1
ATOM 774 C C . ASP A 1 97 ? -3.009 9.143 -2.412 1.00 55.16 97 ASP A C 1
ATOM 776 O O . ASP A 1 97 ? -3.764 8.880 -1.475 1.00 55.16 97 ASP A O 1
ATOM 780 N N . GLN A 1 98 ? -3.292 10.105 -3.299 1.00 55.44 98 GLN A N 1
ATOM 781 C CA . GLN A 1 98 ? -4.510 10.923 -3.297 1.00 55.44 98 GLN A CA 1
ATOM 782 C C . GLN A 1 98 ? -5.485 10.590 -4.426 1.00 55.44 98 GLN A C 1
ATOM 784 O O . GLN A 1 98 ? -6.530 11.239 -4.537 1.00 55.44 98 GLN A O 1
ATOM 789 N N . LYS A 1 99 ? -5.197 9.591 -5.268 1.00 66.25 99 LYS A N 1
ATOM 790 C CA . LYS A 1 99 ? -6.198 9.116 -6.218 1.00 66.25 99 LYS A CA 1
ATOM 791 C C . LYS A 1 99 ? -7.255 8.357 -5.436 1.00 66.25 99 LYS A C 1
ATOM 793 O O . LYS A 1 99 ? -7.086 7.190 -5.089 1.00 66.25 99 LYS A O 1
ATOM 798 N N . SER A 1 100 ? -8.329 9.067 -5.104 1.00 65.12 100 SER A N 1
ATOM 799 C CA . SER A 1 100 ? -9.480 8.492 -4.430 1.00 65.12 100 SER A CA 1
ATOM 800 C C . SER A 1 100 ? -9.943 7.276 -5.225 1.00 65.12 100 SER A C 1
ATOM 802 O O . SER A 1 100 ? -10.252 7.356 -6.418 1.00 65.12 100 SER A O 1
ATOM 804 N N . GLY A 1 101 ? -9.912 6.117 -4.567 1.00 66.38 101 GLY A N 1
ATOM 805 C CA . GLY A 1 101 ? -10.453 4.894 -5.134 1.00 66.38 101 GLY A CA 1
ATOM 806 C C . GLY A 1 101 ? -11.942 5.064 -5.451 1.00 66.38 101 GLY A C 1
ATOM 807 O O . GLY A 1 101 ? -12.576 6.024 -4.997 1.00 66.38 101 GLY A O 1
ATOM 808 N N . PRO A 1 102 ? -12.530 4.139 -6.223 1.00 74.94 102 PRO A N 1
ATOM 809 C CA . PRO A 1 102 ? -13.971 4.126 -6.409 1.00 74.94 102 PRO A CA 1
ATOM 810 C C . PRO A 1 102 ? -14.685 4.161 -5.044 1.00 74.94 102 PRO A C 1
ATOM 812 O O . PRO A 1 102 ? -14.169 3.609 -4.063 1.00 74.94 102 PRO A O 1
ATOM 815 N N . PRO A 1 103 ? -15.853 4.824 -4.960 1.00 71.75 103 PRO A N 1
ATOM 816 C CA . PRO A 1 103 ? -16.577 4.984 -3.704 1.00 71.75 103 PRO A CA 1
ATOM 817 C C . PRO A 1 103 ? -16.798 3.620 -3.040 1.00 71.75 103 PRO A C 1
ATOM 819 O O . PRO A 1 103 ? -17.246 2.676 -3.687 1.00 71.75 103 PRO A O 1
ATOM 822 N N . GLY A 1 104 ? -16.445 3.520 -1.757 1.00 77.50 104 GLY A N 1
ATOM 823 C CA . GLY A 1 104 ? -16.475 2.265 -0.995 1.00 77.50 104 GLY A CA 1
ATOM 824 C C . GLY A 1 104 ? -15.140 1.512 -0.914 1.00 77.50 104 GLY A C 1
ATOM 825 O O . GLY A 1 104 ? -15.097 0.456 -0.293 1.00 77.50 104 GLY A O 1
ATOM 826 N N . THR A 1 105 ? -14.053 2.035 -1.495 1.00 79.00 105 THR A N 1
ATOM 827 C CA . THR A 1 105 ? -12.702 1.446 -1.390 1.00 79.00 105 THR A CA 1
ATOM 828 C C . THR A 1 105 ? -11.811 2.256 -0.451 1.00 79.00 105 THR A C 1
ATOM 830 O O . THR A 1 105 ? -11.837 3.486 -0.483 1.00 79.00 105 THR A O 1
ATOM 833 N N . LEU A 1 106 ? -10.991 1.572 0.352 1.00 84.38 106 LEU A N 1
ATOM 834 C CA . LEU A 1 106 ? -9.987 2.206 1.210 1.00 84.38 106 LEU A CA 1
ATOM 835 C C . LEU A 1 106 ? -8.721 2.523 0.419 1.00 84.38 106 LEU A C 1
ATOM 837 O O . LEU A 1 106 ? -8.200 1.668 -0.297 1.00 84.38 106 LEU A O 1
ATOM 841 N N . THR A 1 107 ? -8.210 3.744 0.561 1.00 88.19 107 THR A N 1
ATOM 842 C CA . THR A 1 107 ? -6.922 4.126 -0.033 1.00 88.19 107 THR A CA 1
ATOM 843 C C . THR A 1 107 ? -5.756 3.578 0.791 1.00 88.19 107 THR A C 1
ATOM 845 O O . THR A 1 107 ? -5.897 3.284 1.979 1.00 88.19 107 THR A O 1
ATOM 848 N N . ALA A 1 108 ? -4.572 3.469 0.181 1.00 84.94 108 ALA A N 1
ATOM 849 C CA . ALA A 1 108 ? -3.366 3.021 0.884 1.00 84.94 108 ALA A CA 1
ATOM 850 C C . ALA A 1 108 ? -3.049 3.898 2.112 1.00 84.94 108 ALA A C 1
ATOM 852 O O . ALA A 1 108 ? -2.694 3.379 3.170 1.00 84.94 108 ALA A O 1
ATOM 853 N N . VAL A 1 109 ? -3.273 5.212 2.002 1.00 87.12 109 VAL A N 1
ATOM 854 C CA . VAL A 1 109 ? -3.114 6.172 3.106 1.00 87.12 109 VAL A CA 1
ATOM 855 C C . VAL A 1 109 ? -4.097 5.893 4.241 1.00 87.12 109 VAL A C 1
ATOM 857 O O . VAL A 1 109 ? -3.706 5.874 5.405 1.00 87.12 109 VAL A O 1
ATOM 860 N N . GLN A 1 110 ? -5.367 5.628 3.921 1.00 88.75 110 GLN A N 1
ATOM 861 C CA . GLN A 1 110 ? -6.385 5.305 4.925 1.00 88.75 110 GLN A CA 1
ATOM 862 C C . GLN A 1 110 ? -6.063 3.995 5.648 1.00 88.75 110 GLN A C 1
ATOM 864 O O . GLN A 1 110 ? -6.174 3.928 6.869 1.00 88.75 110 GLN A O 1
ATOM 869 N N . LEU A 1 111 ? -5.599 2.976 4.919 1.00 89.19 111 LEU A N 1
ATOM 870 C CA . LEU A 1 111 ? -5.133 1.723 5.516 1.00 89.19 111 LEU A CA 1
ATOM 871 C C . LEU A 1 111 ? -3.955 1.961 6.466 1.00 89.19 111 LEU A C 1
ATOM 873 O O . LEU A 1 111 ? -3.966 1.466 7.592 1.00 89.19 111 LEU A O 1
ATOM 877 N N . GLN A 1 112 ? -2.970 2.761 6.050 1.00 88.69 112 GLN A N 1
ATOM 878 C CA . GLN A 1 112 ? -1.839 3.136 6.898 1.00 88.69 112 GLN A CA 1
ATOM 879 C C . GLN A 1 112 ? -2.302 3.849 8.174 1.00 88.69 112 GLN A C 1
ATOM 881 O O . GLN A 1 112 ? -1.818 3.541 9.262 1.00 88.69 112 GLN A O 1
ATOM 886 N N . GLN A 1 113 ? -3.267 4.759 8.064 1.00 89.75 113 GLN A N 1
ATOM 887 C CA . GLN A 1 113 ? -3.800 5.499 9.203 1.00 89.75 113 GLN A CA 1
ATOM 888 C C . GLN A 1 113 ? -4.564 4.593 10.178 1.00 89.75 113 GLN A C 1
ATOM 890 O O . GLN A 1 113 ? -4.328 4.681 11.379 1.00 89.75 113 GLN A O 1
ATOM 895 N N . ILE A 1 114 ? -5.378 3.655 9.680 1.00 90.25 114 ILE A N 1
ATOM 896 C CA . ILE A 1 114 ? -6.043 2.617 10.492 1.00 90.25 114 ILE A CA 1
ATOM 897 C C . ILE A 1 114 ? -5.016 1.819 11.310 1.00 90.25 114 ILE A C 1
ATOM 899 O O . ILE A 1 114 ? -5.196 1.603 12.510 1.00 90.25 114 ILE A O 1
ATOM 903 N N . ILE A 1 115 ? -3.904 1.421 10.685 1.00 89.12 115 ILE A N 1
ATOM 904 C CA . ILE A 1 115 ? -2.825 0.683 11.356 1.00 89.12 115 ILE A CA 1
ATOM 905 C C . ILE A 1 115 ? -2.157 1.549 12.433 1.00 89.12 115 ILE A C 1
ATOM 907 O O . ILE A 1 115 ? -1.894 1.069 13.537 1.00 89.12 115 ILE A O 1
ATOM 911 N N . LEU A 1 116 ? -1.879 2.820 12.133 1.00 89.88 116 LEU A N 1
ATOM 912 C CA . LEU A 1 116 ? -1.252 3.750 13.076 1.00 89.88 116 LEU A CA 1
ATOM 913 C C . LEU A 1 116 ? -2.148 4.039 14.285 1.00 89.88 116 LEU A C 1
ATOM 915 O O . LEU A 1 116 ? -1.638 4.072 15.405 1.00 89.88 116 LEU A O 1
ATOM 919 N N . LEU A 1 117 ? -3.457 4.190 14.072 1.00 90.94 117 LEU A N 1
ATOM 920 C CA . LEU A 1 117 ? -4.456 4.381 15.128 1.00 90.94 117 LEU A CA 1
ATOM 921 C C . LEU A 1 117 ? -4.541 3.159 16.043 1.00 90.94 117 LEU 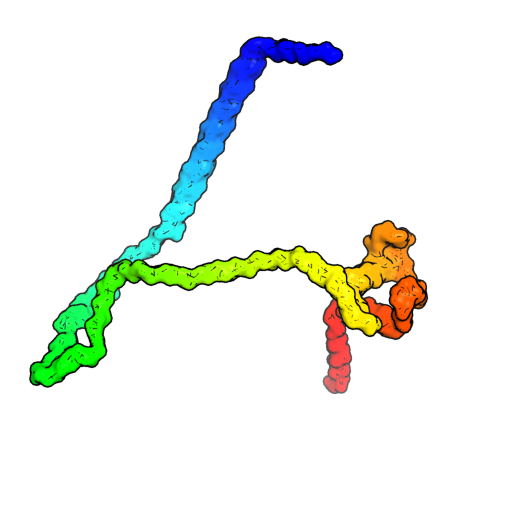A C 1
ATOM 923 O O . LEU A 1 117 ? -4.486 3.293 17.265 1.00 90.94 117 LEU A O 1
ATOM 927 N N . HIS A 1 118 ? -4.575 1.955 15.468 1.00 89.12 118 HIS A N 1
ATOM 928 C CA . HIS A 1 118 ? -4.564 0.715 16.247 1.00 89.12 118 HIS A CA 1
ATOM 929 C C . HIS A 1 118 ? -3.268 0.554 17.064 1.00 89.12 118 HIS A C 1
ATOM 931 O O . HIS A 1 118 ? -3.293 0.096 18.203 1.00 89.12 118 HIS A O 1
ATOM 937 N N . GLN A 1 119 ? -2.120 0.963 16.512 1.00 88.19 119 GLN A N 1
ATOM 938 C CA . GLN A 1 119 ? -0.828 0.925 17.213 1.00 88.19 119 GLN A CA 1
ATOM 939 C C . GLN A 1 119 ? -0.626 2.078 18.212 1.00 88.19 119 GLN A C 1
ATOM 941 O O . GLN A 1 119 ? 0.368 2.070 18.939 1.00 88.19 119 GLN A O 1
ATOM 946 N N . GLY A 1 120 ? -1.508 3.082 18.229 1.00 87.69 120 GLY A N 1
ATOM 947 C CA . GLY A 1 120 ? -1.358 4.295 19.037 1.00 87.69 120 GLY A CA 1
ATOM 948 C C . GLY A 1 120 ? -0.196 5.199 18.618 1.00 87.69 120 GLY A C 1
ATOM 949 O O . GLY A 1 120 ? 0.312 5.965 19.433 1.00 87.69 120 GLY A O 1
ATOM 950 N N . LYS A 1 121 ? 0.247 5.090 17.359 1.00 86.12 121 LYS A N 1
ATOM 951 C CA . LYS A 1 121 ? 1.326 5.895 16.754 1.00 86.12 121 LYS A CA 1
ATOM 952 C C . LYS A 1 121 ? 0.799 7.017 15.859 1.00 86.12 121 LYS A C 1
ATOM 954 O O . LYS A 1 121 ? 1.578 7.661 15.163 1.00 86.12 121 LYS A O 1
ATOM 959 N N . SER A 1 122 ? -0.514 7.209 15.813 1.00 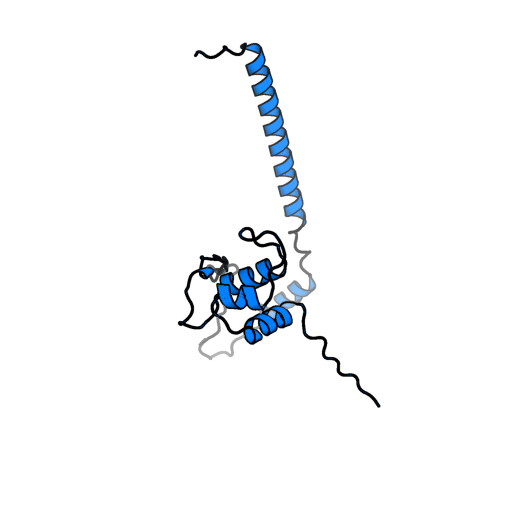84.19 122 SER A N 1
ATOM 960 C CA . SER A 1 122 ? -1.128 8.300 15.065 1.00 84.19 122 SER A CA 1
ATOM 961 C C . SER A 1 122 ? -0.775 9.653 15.677 1.00 84.19 122 SER A C 1
ATOM 963 O O . SER A 1 122 ? -0.817 9.808 16.892 1.00 84.19 122 SER A O 1
ATOM 965 N N . GLU A 1 123 ? -0.521 10.656 14.839 1.00 81.25 123 GLU A N 1
ATOM 966 C CA . GLU A 1 123 ? -0.343 12.042 15.299 1.00 81.25 123 GLU A CA 1
ATOM 967 C C . GLU A 1 123 ? -1.653 12.662 15.819 1.00 81.25 123 GLU A C 1
ATOM 969 O O . GLU A 1 123 ? -1.628 13.582 16.630 1.00 81.25 123 GLU A O 1
ATOM 974 N N . GLN A 1 124 ? -2.803 12.155 15.363 1.00 78.25 124 GLN A N 1
ATOM 975 C CA . GLN A 1 124 ? -4.129 12.714 15.664 1.00 78.25 124 GLN A CA 1
ATOM 976 C C . GLN A 1 124 ? -4.707 12.236 17.001 1.00 78.25 124 GLN A C 1
ATOM 978 O O . GLN A 1 124 ? -5.467 12.965 17.635 1.00 78.25 124 GLN A O 1
ATOM 983 N N . HIS A 1 125 ? -4.350 11.025 17.437 1.00 78.25 125 HIS A N 1
ATOM 984 C CA . HIS A 1 125 ? -4.871 10.414 18.656 1.00 78.25 125 HIS A CA 1
ATOM 985 C C . HIS A 1 125 ? -3.738 9.842 19.507 1.00 78.25 125 HIS A C 1
ATOM 987 O O . HIS A 1 125 ? -2.861 9.136 19.010 1.00 78.25 125 HIS A O 1
ATOM 993 N N . GLN A 1 126 ? -3.760 10.158 20.804 1.00 76.31 126 GLN A N 1
ATOM 994 C CA . GLN A 1 126 ? -2.751 9.712 21.755 1.00 76.31 126 GLN A CA 1
ATOM 995 C C . GLN A 1 126 ? -3.198 8.409 22.425 1.00 76.31 126 GLN A C 1
ATOM 997 O O . GLN A 1 126 ? -4.051 8.417 23.310 1.00 76.31 126 GLN A O 1
ATOM 1002 N N . GLY A 1 127 ? -2.600 7.294 22.001 1.00 86.31 127 GLY A N 1
ATOM 1003 C CA . GLY A 1 127 ? -2.868 5.953 22.531 1.00 86.31 127 GLY A CA 1
ATOM 1004 C C . GLY A 1 127 ? -3.559 5.020 21.529 1.00 86.31 127 GLY A C 1
ATOM 1005 O O . GLY A 1 127 ? -4.039 5.474 20.491 1.00 86.31 127 GLY A O 1
ATOM 1006 N N . PRO A 1 128 ? -3.567 3.702 21.801 1.00 88.12 128 PRO A N 1
ATOM 1007 C CA . PRO A 1 128 ? -4.162 2.715 20.908 1.00 88.12 128 PRO A CA 1
ATOM 1008 C C . PRO A 1 128 ? -5.685 2.865 20.875 1.00 88.12 128 PRO A C 1
ATOM 1010 O O . PRO A 1 128 ? -6.346 2.851 21.914 1.00 88.12 128 PRO A O 1
ATOM 1013 N N . MET A 1 129 ? -6.240 2.993 19.673 1.00 89.69 129 MET A N 1
ATOM 1014 C CA . MET A 1 129 ? -7.682 3.071 19.452 1.00 89.69 129 MET A CA 1
ATOM 1015 C C . MET A 1 129 ? -8.276 1.670 19.284 1.00 89.69 129 MET A C 1
ATOM 1017 O O . MET A 1 129 ? -7.656 0.786 18.688 1.00 89.69 129 MET A O 1
ATOM 1021 N N . THR A 1 130 ? -9.485 1.449 19.807 1.00 92.44 130 THR A N 1
ATOM 1022 C CA . THR A 1 130 ? -10.139 0.142 19.683 1.00 92.44 130 THR A CA 1
ATOM 1023 C C . THR A 1 130 ? -10.743 -0.049 18.287 1.00 92.44 130 THR A C 1
ATOM 1025 O O . THR A 1 130 ? -11.185 0.903 17.646 1.00 92.44 130 THR A O 1
ATOM 1028 N N . ILE A 1 131 ? -10.794 -1.300 17.814 1.00 90.94 131 ILE A N 1
ATOM 1029 C CA . ILE A 1 131 ? -11.382 -1.691 16.517 1.00 90.94 131 ILE A CA 1
ATOM 1030 C C . ILE A 1 131 ? -12.778 -1.075 16.269 1.00 90.94 131 ILE A C 1
ATOM 1032 O O . ILE A 1 131 ? -12.979 -0.514 15.188 1.00 90.94 131 ILE A O 1
ATOM 1036 N N . PRO A 1 132 ? -13.746 -1.125 17.213 1.00 93.56 132 PRO A N 1
ATOM 1037 C CA . PRO A 1 132 ? -15.071 -0.548 16.979 1.00 93.56 132 PRO A CA 1
ATOM 1038 C C . PRO A 1 132 ? -15.063 0.981 16.880 1.00 93.56 132 PRO A C 1
ATOM 1040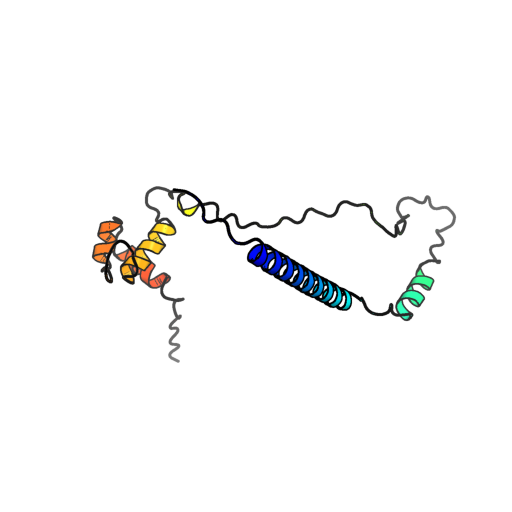 O O . PRO A 1 132 ? -15.942 1.547 16.230 1.00 93.56 132 PRO A O 1
ATOM 1043 N N . ASP A 1 133 ? -14.099 1.661 17.499 1.00 92.06 133 ASP A N 1
ATOM 1044 C CA . ASP A 1 133 ? -13.988 3.114 17.398 1.00 92.06 133 ASP A CA 1
ATOM 1045 C C . ASP A 1 133 ? -13.407 3.512 16.036 1.00 92.06 133 ASP A C 1
ATOM 1047 O O . ASP A 1 133 ? -13.948 4.400 15.376 1.00 92.06 133 ASP A O 1
ATOM 1051 N N . ILE A 1 134 ? -12.375 2.801 15.566 1.00 91.06 134 ILE A N 1
ATOM 1052 C CA . ILE A 1 134 ? -11.785 3.004 14.231 1.00 91.06 134 ILE A CA 1
ATOM 1053 C C . ILE A 1 134 ? -12.844 2.767 13.142 1.00 91.06 134 ILE A C 1
ATOM 1055 O O . ILE A 1 134 ? -12.971 3.538 12.193 1.00 91.06 134 ILE A O 1
ATOM 1059 N N . ALA A 1 135 ? -13.666 1.727 13.301 1.00 92.25 135 ALA A N 1
ATOM 1060 C CA . ALA A 1 135 ? -14.768 1.422 12.391 1.00 92.25 135 ALA A CA 1
ATOM 1061 C C . ALA A 1 135 ? -15.749 2.603 12.241 1.00 92.25 135 ALA A C 1
ATOM 1063 O O . ALA A 1 135 ? -16.167 2.934 11.129 1.00 92.25 135 ALA A O 1
ATOM 1064 N N . LYS A 1 136 ? -16.069 3.297 13.342 1.00 92.75 136 LYS A N 1
ATOM 1065 C CA . LYS A 1 136 ? -16.942 4.483 13.322 1.00 92.75 136 LYS A CA 1
ATOM 1066 C C . LYS A 1 136 ? -16.291 5.677 12.630 1.00 92.75 136 LYS A C 1
ATOM 1068 O O . LYS A 1 136 ? -16.977 6.373 11.883 1.00 92.75 136 LYS A O 1
ATOM 1073 N N . GLU A 1 137 ? -15.001 5.904 12.860 1.00 89.50 137 GLU A N 1
ATOM 1074 C CA . GLU A 1 137 ? -14.259 7.027 12.276 1.00 89.50 137 GLU A CA 1
ATOM 1075 C C . GLU A 1 137 ? -14.215 6.936 10.745 1.00 89.50 137 GLU A C 1
ATOM 1077 O O . GLU A 1 137 ? -14.543 7.897 10.047 1.00 89.50 137 GLU A O 1
ATOM 1082 N N . PHE A 1 138 ? -13.916 5.747 10.217 1.00 88.50 138 PHE A N 1
ATOM 1083 C CA . PHE A 1 138 ? -13.824 5.518 8.774 1.00 88.50 138 PHE A CA 1
ATOM 1084 C C . PHE A 1 138 ? -15.147 5.073 8.127 1.00 88.50 138 PHE A C 1
ATOM 1086 O O . PHE A 1 138 ? -15.208 4.933 6.906 1.00 88.50 138 PHE A O 1
ATOM 1093 N N . ARG A 1 139 ? -16.218 4.884 8.916 1.00 89.75 139 ARG A N 1
ATOM 1094 C CA . ARG A 1 139 ? -17.536 4.372 8.480 1.00 89.75 139 ARG A CA 1
ATOM 1095 C C . ARG A 1 139 ? -17.448 3.011 7.782 1.00 89.75 139 ARG A C 1
ATOM 1097 O O . ARG A 1 139 ? -18.107 2.773 6.770 1.00 89.75 139 ARG A O 1
ATOM 1104 N N . ILE A 1 140 ? -16.625 2.129 8.332 1.00 88.56 140 ILE A N 1
ATOM 1105 C CA . ILE A 1 140 ? -16.398 0.769 7.839 1.00 88.56 140 ILE A CA 1
ATOM 1106 C C . ILE A 1 140 ? -16.990 -0.208 8.858 1.00 88.56 140 ILE A C 1
ATOM 1108 O O . ILE A 1 140 ? -17.089 0.099 10.042 1.00 88.56 140 ILE A O 1
ATOM 1112 N N . ASP A 1 141 ? -17.374 -1.397 8.413 1.00 92.56 141 ASP A N 1
ATOM 1113 C CA . ASP A 1 141 ? -17.737 -2.483 9.316 1.00 92.56 141 ASP A CA 1
ATOM 1114 C C . ASP A 1 141 ? -16.524 -2.999 10.122 1.00 92.56 141 ASP A C 1
ATOM 1116 O O . ASP A 1 141 ? -15.399 -3.082 9.619 1.00 92.56 141 ASP A O 1
ATOM 1120 N N . ALA A 1 142 ? -16.756 -3.377 11.380 1.00 92.50 142 ALA A N 1
ATOM 1121 C CA . ALA A 1 142 ? -15.705 -3.784 12.312 1.00 92.50 142 ALA A CA 1
ATOM 1122 C C . ALA A 1 142 ? -14.953 -5.038 11.837 1.00 92.50 142 ALA A C 1
ATOM 1124 O O . ALA A 1 142 ? -13.739 -5.129 12.025 1.00 92.50 142 ALA A O 1
ATOM 1125 N N . ALA A 1 143 ? -15.642 -5.954 11.147 1.00 92.25 143 ALA A N 1
ATOM 1126 C CA . ALA A 1 143 ? -15.033 -7.160 10.586 1.00 92.25 143 ALA A CA 1
ATOM 1127 C C . ALA A 1 143 ? -13.945 -6.840 9.545 1.00 92.25 143 ALA A C 1
ATOM 1129 O O . ALA A 1 143 ? -12.931 -7.534 9.452 1.00 92.25 143 ALA A O 1
ATOM 1130 N N . HIS A 1 144 ? -14.111 -5.753 8.784 1.00 89.62 144 HIS A N 1
ATOM 1131 C CA . HIS A 1 144 ? -13.110 -5.330 7.807 1.00 89.62 144 HIS A CA 1
ATOM 1132 C C . HIS A 1 144 ? -11.876 -4.750 8.502 1.00 89.62 144 HIS A C 1
ATOM 1134 O O . HIS A 1 144 ? -10.757 -5.084 8.119 1.00 89.62 144 HIS A O 1
ATOM 1140 N N . VAL A 1 145 ? -12.054 -3.946 9.553 1.00 91.19 145 VAL A N 1
ATOM 1141 C CA . VAL A 1 145 ? -10.935 -3.406 10.345 1.00 91.19 145 VAL A CA 1
ATOM 1142 C C . VAL A 1 145 ? -10.154 -4.537 11.020 1.00 91.19 145 VAL A C 1
ATOM 1144 O O . VAL A 1 145 ? -8.926 -4.551 10.958 1.00 91.19 145 VAL A O 1
ATOM 1147 N N . GLU A 1 146 ? -10.845 -5.531 11.580 1.00 91.31 146 GLU A N 1
ATOM 1148 C CA . GLU A 1 146 ? -10.219 -6.732 12.143 1.00 91.31 146 GLU A CA 1
ATOM 1149 C C . GLU A 1 146 ? -9.406 -7.498 11.088 1.00 91.31 146 GLU A C 1
ATOM 1151 O O . GLU A 1 146 ? -8.261 -7.881 11.336 1.00 91.31 146 GLU A O 1
ATOM 1156 N N . SER A 1 147 ? -9.958 -7.663 9.879 1.00 89.81 147 SER A N 1
ATOM 1157 C CA . SER A 1 147 ? -9.243 -8.305 8.774 1.00 89.81 147 SER A CA 1
ATOM 1158 C C . SER A 1 147 ? -7.976 -7.535 8.384 1.00 89.81 147 SER A C 1
ATOM 1160 O O . SER A 1 147 ? -6.918 -8.144 8.242 1.00 89.81 147 SER A O 1
ATOM 1162 N N . ILE A 1 148 ? -8.043 -6.201 8.294 1.00 88.88 148 ILE A N 1
ATOM 1163 C CA . ILE A 1 148 ? -6.899 -5.341 7.962 1.00 88.88 148 ILE A CA 1
ATOM 1164 C C . ILE A 1 148 ? -5.796 -5.513 9.004 1.00 88.88 148 ILE A C 1
ATOM 1166 O O . ILE A 1 148 ? -4.647 -5.760 8.642 1.00 88.88 148 ILE A O 1
ATOM 1170 N N . VAL A 1 149 ? -6.141 -5.438 10.292 1.00 88.06 149 VAL A N 1
ATOM 1171 C CA . VAL A 1 149 ? -5.174 -5.623 11.382 1.00 88.06 149 VAL A CA 1
ATOM 1172 C C . VAL A 1 149 ? -4.521 -7.002 11.283 1.00 88.06 149 VAL A C 1
ATOM 1174 O O . VAL A 1 149 ? -3.295 -7.089 11.307 1.00 88.06 149 VAL A O 1
ATOM 1177 N N . ARG A 1 150 ? -5.320 -8.058 11.078 1.00 87.19 150 ARG A N 1
ATOM 1178 C CA . ARG A 1 150 ? -4.843 -9.441 10.951 1.00 87.19 150 ARG A CA 1
ATOM 1179 C C . ARG A 1 150 ? -3.902 -9.655 9.762 1.00 87.19 150 ARG A C 1
ATOM 1181 O O . ARG A 1 150 ? -2.938 -10.398 9.900 1.00 87.19 150 ARG A O 1
ATOM 1188 N N . PHE A 1 151 ? -4.181 -9.054 8.603 1.00 80.25 151 PHE A N 1
ATOM 1189 C CA . PHE A 1 151 ? -3.376 -9.237 7.386 1.00 80.25 151 PHE A CA 1
ATOM 1190 C C . PHE A 1 151 ? -2.104 -8.386 7.355 1.00 80.25 151 PHE A C 1
ATOM 1192 O O . PHE A 1 151 ? -1.149 -8.736 6.665 1.00 80.25 151 PHE A O 1
ATOM 1199 N N . VAL A 1 152 ? -2.075 -7.276 8.089 1.00 75.62 152 VAL A N 1
ATOM 1200 C CA . VAL A 1 152 ? -0.899 -6.400 8.177 1.00 75.62 152 VAL A CA 1
ATOM 1201 C C . VAL A 1 152 ? 0.082 -6.903 9.242 1.00 75.62 152 VAL A C 1
ATOM 1203 O O . VAL A 1 152 ? 1.295 -6.734 9.099 1.00 75.62 152 VAL A O 1
ATOM 1206 N N . SER A 1 153 ? -0.409 -7.553 10.301 1.00 62.22 153 SER A N 1
ATOM 1207 C CA . SER A 1 153 ? 0.431 -8.185 11.317 1.00 62.22 153 SER A CA 1
ATOM 1208 C C . SER A 1 153 ? 0.934 -9.556 10.849 1.00 62.22 153 SER A C 1
ATOM 1210 O O . SER A 1 153 ? 0.354 -10.578 11.199 1.00 62.22 153 SER A O 1
ATOM 1212 N N . MET A 1 154 ? 2.050 -9.569 10.114 1.00 58.12 154 MET A N 1
ATOM 1213 C CA . MET A 1 154 ? 2.782 -10.775 9.686 1.00 58.12 154 MET A CA 1
ATOM 1214 C C . MET A 1 154 ? 2.045 -11.708 8.697 1.00 58.12 154 MET A C 1
ATOM 1216 O O . MET A 1 154 ? 0.817 -11.769 8.663 1.00 58.12 154 MET A O 1
ATOM 1220 N N . PRO A 1 155 ? 2.793 -12.474 7.871 1.00 53.56 155 PRO A N 1
ATOM 1221 C CA . PRO A 1 155 ? 2.207 -13.526 7.048 1.00 53.56 155 PRO A CA 1
ATOM 1222 C C . PRO A 1 155 ? 1.459 -14.513 7.949 1.00 53.56 155 PRO A C 1
ATOM 1224 O O . PRO A 1 155 ? 1.976 -14.845 9.019 1.00 53.56 155 PRO A O 1
ATOM 1227 N N . PRO A 1 156 ? 0.279 -15.012 7.542 1.00 58.25 156 PRO A N 1
ATOM 1228 C CA . PRO A 1 156 ? -0.395 -16.041 8.310 1.00 58.25 156 PRO A CA 1
ATOM 1229 C C . PRO A 1 156 ? 0.542 -17.246 8.406 1.00 58.25 156 PRO A C 1
ATOM 1231 O O . PRO A 1 156 ? 0.845 -17.886 7.398 1.00 58.25 156 PRO A O 1
ATOM 1234 N N . GLU A 1 157 ? 1.020 -17.556 9.612 1.00 53.34 157 GLU A N 1
ATOM 1235 C CA . GLU A 1 157 ? 1.628 -18.854 9.854 1.00 53.34 157 GLU A CA 1
ATOM 1236 C C . GLU A 1 157 ? 0.545 -19.893 9.577 1.00 53.34 157 GLU A C 1
ATOM 1238 O O . GLU A 1 157 ? -0.449 -20.014 10.306 1.00 53.34 157 GLU A O 1
ATOM 1243 N N . ASN A 1 158 ? 0.707 -20.604 8.462 1.00 54.00 158 ASN A N 1
ATOM 1244 C CA . ASN A 1 158 ? -0.082 -21.775 8.144 1.00 54.00 158 ASN A CA 1
ATOM 1245 C C . ASN A 1 158 ? 0.126 -22.767 9.288 1.00 54.00 158 ASN A C 1
ATOM 1247 O O . ASN A 1 158 ? 1.102 -23.512 9.315 1.00 54.00 158 ASN A O 1
ATOM 1251 N N . ASN A 1 159 ? -0.796 -22.767 10.247 1.00 53.31 159 ASN A N 1
ATOM 1252 C CA . ASN A 1 159 ? -0.888 -23.769 11.294 1.00 53.31 159 ASN A CA 1
ATOM 1253 C C . ASN A 1 159 ? -1.369 -25.087 10.668 1.00 53.31 159 ASN A C 1
ATOM 1255 O O . ASN A 1 159 ? -2.445 -25.586 10.993 1.00 53.31 159 ASN A O 1
ATOM 1259 N N . THR A 1 160 ? -0.586 -25.679 9.764 1.00 55.28 160 THR A N 1
ATOM 1260 C CA . THR A 1 160 ? -0.734 -27.090 9.416 1.00 55.28 160 THR A CA 1
ATOM 1261 C C . THR A 1 160 ? -0.159 -27.901 10.568 1.00 55.28 160 THR A C 1
ATOM 1263 O O . THR A 1 160 ? 0.954 -28.422 10.508 1.00 55.28 160 THR A O 1
ATOM 1266 N N . LYS A 1 161 ? -0.925 -27.979 11.660 1.00 55.12 161 LYS A N 1
ATOM 1267 C CA . LYS A 1 161 ? -0.771 -29.031 12.661 1.00 55.12 161 LYS A CA 1
ATOM 1268 C C . LYS A 1 161 ? -1.152 -30.341 11.980 1.00 55.12 161 LYS A C 1
ATOM 1270 O O . LYS A 1 161 ? -2.301 -30.771 12.027 1.00 55.12 161 LYS A O 1
ATOM 1275 N N . ASN A 1 162 ? -0.184 -30.938 11.294 1.00 49.38 162 ASN A N 1
ATOM 1276 C CA . ASN A 1 162 ? -0.282 -32.302 10.810 1.00 49.38 162 ASN A CA 1
ATOM 1277 C C . ASN A 1 162 ? -0.220 -33.217 12.035 1.00 49.38 162 ASN A C 1
ATOM 1279 O O . ASN A 1 162 ? 0.853 -33.627 12.462 1.00 49.38 162 ASN A O 1
ATOM 1283 N N . ASN A 1 163 ? -1.380 -33.497 12.624 1.00 48.44 163 ASN A N 1
ATOM 1284 C CA . ASN A 1 163 ? -1.546 -34.673 13.463 1.00 48.44 163 ASN A CA 1
ATOM 1285 C C . ASN A 1 163 ? -1.562 -35.893 12.540 1.00 48.44 163 ASN A C 1
ATOM 1287 O O . ASN A 1 163 ? -2.592 -36.186 11.928 1.00 48.44 163 ASN A O 1
ATOM 1291 N N . LYS A 1 164 ? -0.429 -36.588 12.444 1.00 42.12 164 LYS A N 1
ATOM 1292 C CA . LYS A 1 164 ? -0.397 -38.031 12.216 1.00 42.12 164 LYS A CA 1
ATOM 1293 C C . LYS A 1 164 ? 0.891 -38.633 12.753 1.00 42.12 164 LYS A C 1
ATOM 1295 O O . LYS A 1 164 ? 1.955 -38.038 12.487 1.00 42.12 164 LYS A O 1
#